Protein AF-A0A552PMJ2-F1 (afdb_monomer_lite)

Structure (mmCIF, N/CA/C/O backbone):
data_AF-A0A552PMJ2-F1
#
_entry.id   AF-A0A552PMJ2-F1
#
loop_
_atom_site.group_PDB
_atom_site.id
_atom_site.type_symbol
_atom_site.label_atom_id
_atom_site.label_alt_id
_atom_site.label_comp_id
_atom_site.label_asym_id
_atom_site.label_entity_id
_atom_site.label_seq_id
_atom_site.pdbx_PDB_ins_code
_atom_site.Cartn_x
_atom_site.Cartn_y
_atom_site.Cartn_z
_atom_site.occupancy
_atom_site.B_iso_or_equiv
_atom_site.auth_seq_id
_atom_site.auth_comp_id
_atom_site.auth_asym_id
_atom_site.auth_atom_id
_atom_site.pdbx_PDB_model_num
ATOM 1 N N . MET A 1 1 ? 6.665 -18.724 24.397 1.00 57.78 1 MET A N 1
ATOM 2 C CA . MET A 1 1 ? 5.194 -18.881 24.390 1.00 57.78 1 MET A CA 1
ATOM 3 C C . MET A 1 1 ? 4.625 -17.758 25.239 1.00 57.78 1 MET A C 1
ATOM 5 O O . MET A 1 1 ? 4.988 -17.687 26.403 1.00 57.78 1 MET A O 1
ATOM 9 N N . ILE A 1 2 ? 3.869 -16.820 24.662 1.00 70.88 2 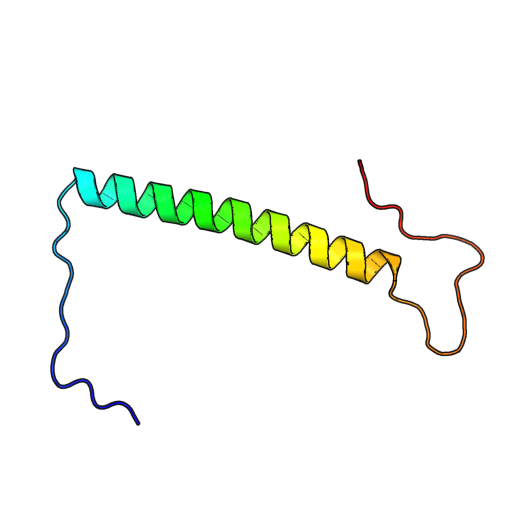ILE A N 1
ATOM 10 C CA . ILE A 1 2 ? 3.327 -15.683 25.423 1.00 70.88 2 ILE A CA 1
ATOM 11 C C . ILE A 1 2 ? 2.045 -16.154 26.116 1.00 70.88 2 ILE A C 1
ATOM 13 O O . ILE A 1 2 ? 1.044 -16.417 25.455 1.00 70.88 2 ILE A O 1
ATOM 17 N N . THR A 1 3 ? 2.087 -16.299 27.438 1.00 72.75 3 THR A N 1
ATOM 18 C CA . THR A 1 3 ? 0.921 -16.587 28.281 1.00 72.75 3 THR A CA 1
ATOM 19 C C . THR A 1 3 ? 0.209 -15.274 28.604 1.00 72.75 3 THR A C 1
ATOM 21 O O . THR A 1 3 ? 0.661 -14.498 29.441 1.00 72.75 3 THR A O 1
ATOM 24 N N . LEU A 1 4 ? -0.897 -14.999 27.910 1.00 81.06 4 LEU A N 1
ATOM 25 C CA . LEU A 1 4 ? -1.753 -13.844 28.193 1.00 81.06 4 LEU A CA 1
ATOM 26 C C . LEU A 1 4 ? -2.661 -14.170 29.386 1.00 81.06 4 LEU A C 1
ATOM 28 O O . LEU A 1 4 ? -3.606 -14.942 29.255 1.00 81.06 4 LEU A O 1
ATOM 32 N N . THR A 1 5 ? -2.375 -13.582 30.546 1.00 81.56 5 THR A N 1
ATOM 33 C CA . THR A 1 5 ? -3.172 -13.731 31.779 1.00 81.56 5 THR A CA 1
ATOM 34 C C . THR A 1 5 ? -4.476 -12.935 31.761 1.00 81.56 5 THR A C 1
ATOM 36 O O . THR A 1 5 ? -5.400 -13.277 32.491 1.00 81.56 5 THR A O 1
ATOM 39 N N . TYR A 1 6 ? -4.589 -11.916 30.905 1.00 79.12 6 TYR A N 1
ATOM 40 C CA . TYR A 1 6 ? -5.797 -11.106 30.759 1.00 79.12 6 TYR A CA 1
ATOM 41 C C . TYR A 1 6 ? -6.054 -10.767 29.291 1.00 79.12 6 TYR A C 1
ATOM 43 O O . TYR A 1 6 ? -5.136 -10.412 28.550 1.00 79.12 6 TYR A O 1
ATOM 51 N N . GLN A 1 7 ? -7.319 -10.855 28.880 1.00 77.62 7 GLN A N 1
ATOM 52 C CA . GLN A 1 7 ? -7.785 -10.408 27.569 1.00 77.62 7 GLN A CA 1
ATOM 53 C C . GLN A 1 7 ? -8.704 -9.204 27.756 1.00 77.62 7 GLN A C 1
ATOM 55 O O . GLN A 1 7 ? -9.758 -9.300 28.385 1.00 77.62 7 GLN A O 1
ATOM 60 N N . TYR A 1 8 ? -8.305 -8.062 27.202 1.00 80.75 8 TYR A N 1
ATOM 61 C CA . TYR A 1 8 ? -9.089 -6.835 27.257 1.00 80.75 8 TYR A CA 1
ATOM 62 C C . TYR A 1 8 ? -9.805 -6.616 25.928 1.00 80.75 8 TYR A C 1
ATOM 64 O O . TYR A 1 8 ? -9.184 -6.616 24.867 1.00 80.75 8 TYR A O 1
ATOM 72 N N . LYS A 1 9 ? -11.121 -6.389 25.988 1.00 84.50 9 LYS A N 1
ATOM 73 C CA . LYS A 1 9 ? -11.912 -5.964 24.831 1.00 84.50 9 LYS A CA 1
ATOM 74 C C . LYS A 1 9 ? -12.075 -4.450 24.860 1.00 84.50 9 LYS A C 1
ATOM 76 O O . LYS A 1 9 ? -12.635 -3.904 25.810 1.00 84.50 9 LYS A O 1
ATOM 81 N N . LEU A 1 10 ? -11.644 -3.783 23.793 1.00 87.12 10 LEU A N 1
ATOM 82 C CA . LEU A 1 10 ? -11.915 -2.363 23.589 1.00 87.12 10 LEU A CA 1
ATOM 83 C C . LEU A 1 10 ? -13.427 -2.149 23.422 1.00 87.12 10 LEU A C 1
ATOM 85 O O . LEU A 1 10 ? -14.042 -2.662 22.487 1.00 87.12 10 LEU A O 1
ATOM 89 N N . LYS A 1 11 ? -14.032 -1.393 24.342 1.00 92.62 11 LYS A N 1
ATOM 90 C CA . LYS A 1 11 ? -15.398 -0.876 24.200 1.00 92.62 11 LYS A CA 1
ATOM 91 C C . LYS A 1 11 ? -15.312 0.520 23.599 1.00 92.62 11 LYS A C 1
ATOM 93 O O . LYS A 1 11 ? -15.186 1.504 24.321 1.00 92.62 11 LYS A O 1
ATOM 98 N N . VAL A 1 12 ? -15.321 0.582 22.274 1.00 93.31 12 VAL A N 1
ATOM 99 C CA . VAL A 1 12 ? -15.265 1.849 21.541 1.00 93.31 12 VAL A CA 1
ATOM 100 C C . VAL A 1 12 ? -16.646 2.488 21.479 1.00 93.31 12 VAL A C 1
ATOM 102 O O . VAL A 1 12 ? -17.661 1.804 21.347 1.00 93.31 12 VAL A O 1
ATOM 105 N N . ASN A 1 13 ? -16.697 3.813 21.579 1.00 96.50 13 ASN A N 1
ATOM 106 C CA . ASN A 1 13 ? -17.906 4.554 21.246 1.00 96.50 13 ASN A CA 1
ATOM 107 C C . ASN A 1 13 ? -17.999 4.777 19.725 1.00 96.50 13 ASN A C 1
ATOM 109 O O . ASN A 1 13 ? -17.016 4.641 18.995 1.00 96.50 13 ASN A O 1
ATOM 113 N N . LYS A 1 14 ? -19.179 5.189 19.245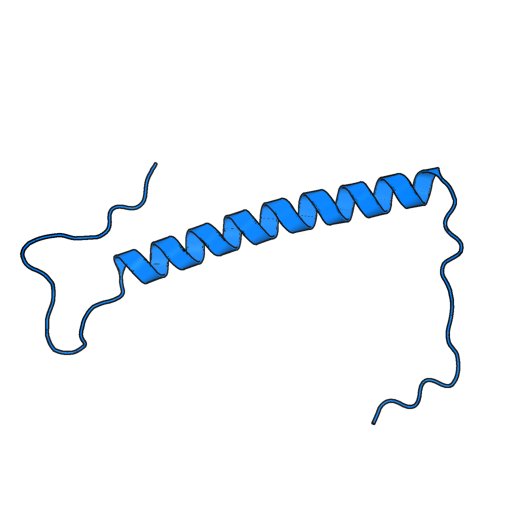 1.00 96.69 14 LYS A N 1
ATOM 114 C CA . LYS A 1 14 ? -19.433 5.387 17.805 1.00 96.69 14 LYS A CA 1
ATOM 115 C C . LYS A 1 14 ? -18.471 6.378 17.134 1.00 96.69 14 LYS A C 1
ATOM 117 O O . LYS A 1 14 ? -18.269 6.299 15.928 1.00 96.69 14 LYS A O 1
ATOM 122 N N . ARG A 1 15 ? -17.919 7.352 17.871 1.00 97.62 15 ARG A N 1
ATOM 123 C CA . ARG A 1 15 ? -16.956 8.319 17.316 1.00 97.62 15 ARG A CA 1
ATOM 124 C C . ARG A 1 15 ? -15.597 7.658 17.098 1.00 97.62 15 ARG A C 1
ATOM 126 O O . ARG A 1 15 ? -15.051 7.768 16.009 1.00 97.62 15 ARG A O 1
ATOM 133 N N . GLN A 1 16 ? -15.108 6.950 18.112 1.00 96.62 16 GLN A N 1
ATOM 134 C CA . GLN A 1 16 ? -13.842 6.220 18.069 1.00 96.62 16 GLN A CA 1
ATOM 135 C C . GLN A 1 16 ? -13.859 5.122 17.006 1.00 96.62 16 GLN A C 1
ATOM 137 O O . GLN A 1 16 ? -12.881 4.951 16.295 1.00 96.62 16 GLN A O 1
ATOM 142 N N . GLU A 1 17 ? -14.975 4.407 16.858 1.00 96.81 17 GLU A N 1
ATOM 143 C CA . GLU A 1 17 ? -15.127 3.389 15.815 1.00 96.81 17 GLU A CA 1
ATOM 144 C C . GLU A 1 17 ? -14.918 3.974 14.413 1.00 96.81 17 GLU A C 1
ATOM 146 O O . GLU A 1 17 ? -14.125 3.446 13.638 1.00 96.81 17 GLU A O 1
ATOM 151 N N . ARG A 1 18 ? -15.567 5.106 14.108 1.00 97.69 18 ARG A N 1
ATOM 152 C CA . ARG A 1 18 ? -15.399 5.784 12.813 1.00 97.69 18 ARG A CA 1
ATOM 153 C C . ARG A 1 18 ? -13.961 6.235 12.579 1.00 97.69 18 ARG A C 1
ATOM 155 O O . ARG A 1 18 ? -13.459 6.100 11.470 1.00 97.69 18 ARG A O 1
ATOM 162 N N . GLU A 1 19 ? -13.313 6.756 13.613 1.00 97.81 19 GLU A N 1
ATOM 163 C CA . GLU A 1 19 ? -11.920 7.197 13.545 1.00 97.81 19 GLU A CA 1
ATOM 164 C C . GLU A 1 19 ? -10.967 6.023 13.293 1.00 97.81 19 GLU A C 1
ATOM 166 O O . GLU A 1 19 ? -10.127 6.095 12.400 1.00 97.81 19 GLU A O 1
ATOM 171 N N . ILE A 1 20 ? -11.153 4.905 14.001 1.00 96.75 20 ILE A N 1
ATOM 172 C CA . ILE A 1 20 ? -10.370 3.680 13.798 1.00 96.75 20 ILE A CA 1
ATOM 173 C C . ILE A 1 20 ? -10.540 3.167 12.369 1.00 96.75 20 ILE A C 1
ATOM 175 O O . ILE A 1 20 ? -9.549 2.881 11.703 1.00 96.75 20 ILE A O 1
ATOM 179 N N . VAL A 1 21 ? -11.779 3.072 11.879 1.00 97.31 21 VAL A N 1
ATOM 180 C CA . VAL A 1 21 ? -12.050 2.614 10.509 1.00 97.31 21 VAL A CA 1
ATOM 181 C C . VAL A 1 21 ? -11.390 3.537 9.486 1.00 97.31 21 VAL A C 1
ATOM 183 O O . VAL A 1 21 ? -10.760 3.048 8.553 1.00 97.31 21 VAL A O 1
ATOM 186 N N . HIS A 1 22 ? -11.468 4.854 9.686 1.00 98.00 22 HIS A N 1
ATOM 187 C CA . HIS A 1 22 ? -10.817 5.820 8.806 1.00 98.00 22 HIS A CA 1
ATOM 188 C C . HIS A 1 22 ? -9.291 5.651 8.785 1.00 98.00 22 HIS A C 1
ATOM 190 O O . HIS A 1 22 ? -8.699 5.578 7.711 1.00 98.00 22 HIS A O 1
ATOM 196 N N . ILE A 1 23 ? -8.656 5.518 9.953 1.00 98.00 23 ILE A N 1
ATOM 197 C CA . ILE A 1 23 ? -7.206 5.300 10.059 1.00 98.00 23 ILE A CA 1
ATOM 198 C C . ILE A 1 23 ? -6.797 4.000 9.357 1.00 98.00 23 ILE A C 1
ATOM 200 O O . ILE A 1 23 ? -5.799 3.978 8.638 1.00 98.00 23 ILE A O 1
ATOM 204 N N . LEU A 1 24 ? -7.562 2.921 9.544 1.00 97.75 24 LEU A N 1
ATOM 205 C CA . LEU A 1 24 ? -7.288 1.637 8.899 1.00 97.75 24 LEU A CA 1
ATOM 206 C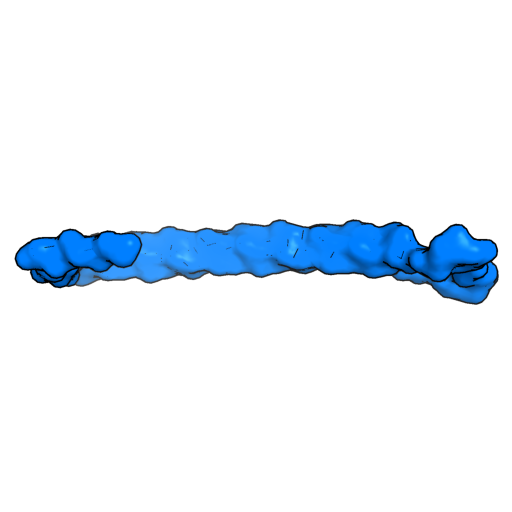 C . LEU A 1 24 ? -7.411 1.722 7.375 1.00 97.75 24 LEU A C 1
ATOM 208 O O . LEU A 1 24 ? -6.600 1.124 6.668 1.00 97.75 24 LEU A O 1
ATOM 212 N N . ASP A 1 25 ? -8.386 2.474 6.868 1.00 98.25 25 ASP A N 1
ATOM 213 C CA . ASP A 1 25 ? -8.580 2.658 5.430 1.00 98.25 25 ASP A CA 1
ATOM 214 C C . ASP A 1 25 ? -7.443 3.478 4.799 1.00 98.25 25 ASP A C 1
ATOM 216 O O . ASP A 1 25 ? -6.861 3.072 3.790 1.00 98.25 25 ASP A O 1
ATOM 220 N N . VAL A 1 26 ? -7.025 4.564 5.460 1.00 97.94 26 VAL A N 1
ATOM 221 C CA . VAL A 1 26 ? -5.844 5.347 5.056 1.00 97.94 26 VAL A CA 1
ATOM 222 C C . VAL A 1 26 ? -4.574 4.494 5.116 1.00 97.94 26 VAL A C 1
ATOM 224 O O . VAL A 1 26 ? -3.774 4.490 4.183 1.00 97.94 26 VAL A O 1
ATOM 227 N N . GLY A 1 27 ? -4.383 3.716 6.182 1.00 98.00 27 GLY A N 1
ATOM 228 C CA . GLY A 1 27 ? -3.233 2.819 6.299 1.00 98.00 27 GLY A CA 1
ATOM 229 C C . GLY A 1 27 ? -3.192 1.782 5.173 1.00 98.00 27 GLY A C 1
ATOM 230 O O . GLY A 1 27 ? -2.132 1.516 4.606 1.00 98.00 27 GLY A O 1
ATOM 231 N N . LYS A 1 28 ? -4.354 1.236 4.799 1.00 98.06 28 LYS A N 1
ATOM 232 C CA . LYS A 1 28 ? -4.489 0.292 3.686 1.00 98.06 28 LYS A CA 1
ATOM 233 C C . LYS A 1 28 ? -4.145 0.937 2.345 1.00 98.06 28 LYS A C 1
ATOM 235 O O . LYS A 1 28 ? -3.454 0.304 1.546 1.00 98.06 28 LYS A O 1
ATOM 240 N N . SER A 1 29 ? -4.609 2.158 2.080 1.00 97.31 29 SER A N 1
ATOM 241 C CA . SER A 1 29 ? -4.322 2.842 0.813 1.00 97.31 29 SER A CA 1
ATOM 242 C C . SER A 1 29 ? -2.827 3.134 0.662 1.00 97.31 29 SER A C 1
ATOM 244 O O . SER A 1 29 ? -2.242 2.774 -0.360 1.00 97.31 29 SER A O 1
ATOM 246 N N . VAL A 1 30 ? -2.184 3.652 1.714 1.00 97.75 30 VAL A N 1
ATOM 247 C CA . VAL A 1 30 ? -0.733 3.906 1.743 1.00 97.75 30 VAL A CA 1
ATOM 248 C C . VAL A 1 30 ? 0.059 2.609 1.582 1.00 97.75 30 VAL A C 1
ATOM 250 O O . VAL A 1 30 ? 1.006 2.557 0.797 1.00 97.75 30 VAL A O 1
ATOM 253 N N . TYR A 1 31 ? -0.336 1.538 2.278 1.00 97.44 31 TYR A N 1
ATOM 254 C CA . TYR A 1 31 ? 0.320 0.238 2.142 1.00 97.44 31 TYR A CA 1
ATOM 255 C C . TYR A 1 31 ? 0.226 -0.300 0.712 1.00 97.44 31 TYR A C 1
ATOM 257 O O . TYR A 1 31 ? 1.225 -0.761 0.161 1.00 97.44 31 TYR A O 1
ATOM 265 N N . ASN A 1 32 ? -0.958 -0.230 0.100 1.00 97.81 32 ASN A N 1
ATOM 266 C CA . ASN A 1 32 ? -1.169 -0.717 -1.260 1.00 97.81 32 ASN A CA 1
ATOM 267 C C . ASN A 1 32 ? -0.370 0.086 -2.289 1.00 97.81 32 ASN A C 1
ATOM 269 O O . ASN A 1 32 ? 0.212 -0.520 -3.184 1.00 97.81 32 ASN A O 1
ATOM 273 N N . TYR A 1 33 ? -0.293 1.408 -2.125 1.00 96.31 33 TYR A N 1
ATOM 274 C CA . TYR A 1 33 ? 0.537 2.277 -2.958 1.00 96.31 33 TYR A CA 1
ATOM 275 C C . TYR A 1 33 ? 2.029 1.922 -2.836 1.00 96.31 33 TYR A C 1
ATOM 277 O O . TYR A 1 33 ? 2.700 1.632 -3.824 1.00 96.31 33 TYR A O 1
ATOM 285 N N . ALA A 1 34 ? 2.550 1.817 -1.612 1.00 97.31 34 ALA A N 1
ATOM 286 C CA . ALA A 1 34 ? 3.950 1.442 -1.408 1.00 97.31 34 ALA A CA 1
ATOM 287 C C . ALA A 1 34 ? 4.254 0.017 -1.917 1.00 97.31 34 ALA A C 1
ATOM 289 O O . ALA A 1 34 ? 5.373 -0.289 -2.338 1.00 97.31 34 ALA A O 1
ATOM 290 N N . LEU A 1 35 ? 3.270 -0.888 -1.864 1.00 97.38 35 LEU A N 1
ATOM 291 C CA . LEU A 1 35 ? 3.392 -2.235 -2.412 1.00 97.38 35 LEU A CA 1
ATOM 292 C C . LEU A 1 35 ? 3.427 -2.226 -3.946 1.00 97.38 35 LEU A C 1
ATOM 294 O O . LEU A 1 35 ? 4.191 -3.012 -4.512 1.00 97.38 35 LEU A O 1
ATOM 298 N N . SER A 1 36 ? 2.631 -1.385 -4.617 1.00 96.00 36 SER A N 1
ATOM 299 C CA . SER A 1 36 ? 2.702 -1.250 -6.077 1.00 96.00 36 SER A CA 1
ATOM 300 C C . SER A 1 36 ? 4.056 -0.702 -6.511 1.00 96.00 36 SER A C 1
ATOM 302 O O . SER A 1 36 ? 4.704 -1.342 -7.333 1.00 96.00 36 SER A O 1
ATOM 304 N N . GLU A 1 37 ? 4.567 0.347 -5.858 1.00 95.75 37 GLU A N 1
ATOM 305 C CA . GLU A 1 37 ? 5.892 0.905 -6.175 1.00 95.75 37 GLU A CA 1
ATOM 306 C C . GLU A 1 37 ? 7.012 -0.143 -6.060 1.00 95.75 37 GLU A C 1
ATOM 308 O O . GLU A 1 37 ? 7.874 -0.253 -6.933 1.00 95.75 37 GLU A O 1
ATOM 313 N N . ARG A 1 38 ? 6.990 -0.986 -5.015 1.00 95.38 38 ARG A N 1
ATOM 314 C CA . ARG A 1 38 ? 7.975 -2.077 -4.874 1.00 95.38 38 ARG A CA 1
ATOM 315 C C . ARG A 1 38 ? 7.861 -3.120 -5.978 1.00 95.38 38 ARG A C 1
ATOM 317 O O . ARG A 1 38 ? 8.880 -3.661 -6.409 1.00 95.38 38 ARG A O 1
ATOM 324 N N . LYS A 1 39 ? 6.640 -3.441 -6.410 1.00 95.19 39 LYS A N 1
ATOM 325 C CA . LYS A 1 39 ? 6.413 -4.385 -7.511 1.00 95.19 39 LYS A CA 1
ATOM 326 C C . LYS A 1 39 ? 6.914 -3.811 -8.830 1.00 95.19 39 LYS A C 1
ATOM 328 O O . LYS A 1 39 ? 7.570 -4.537 -9.571 1.00 95.19 39 LYS A O 1
ATOM 333 N N . ASP A 1 40 ? 6.673 -2.531 -9.085 1.00 95.38 40 ASP A N 1
ATOM 334 C CA . ASP A 1 40 ? 7.165 -1.837 -10.277 1.00 95.38 40 ASP A CA 1
ATOM 335 C C . ASP A 1 40 ? 8.693 -1.776 -10.304 1.00 95.38 40 ASP A C 1
ATOM 337 O O . ASP A 1 40 ? 9.330 -2.113 -11.307 1.00 95.38 40 ASP A O 1
ATOM 341 N N . TRP A 1 41 ? 9.307 -1.459 -9.165 1.00 92.44 41 TRP A N 1
ATOM 342 C CA . TRP A 1 41 ? 10.758 -1.491 -9.007 1.00 92.44 41 TRP A CA 1
ATOM 343 C C . TRP A 1 41 ? 11.342 -2.888 -9.252 1.00 92.44 41 TRP A C 1
ATOM 345 O O . TRP A 1 41 ? 12.324 -3.039 -9.977 1.00 92.44 41 TRP A O 1
ATOM 355 N N . LEU A 1 42 ? 10.723 -3.934 -8.697 1.00 92.44 42 LEU A N 1
ATOM 356 C CA . LEU A 1 42 ? 11.167 -5.306 -8.929 1.00 92.44 42 LEU A CA 1
ATOM 357 C C . LEU A 1 42 ? 11.002 -5.701 -10.402 1.00 92.44 42 LEU A C 1
ATOM 359 O O . LEU A 1 42 ? 11.895 -6.317 -10.970 1.00 92.44 42 LEU A O 1
ATOM 363 N N . ASN A 1 43 ? 9.880 -5.352 -11.031 1.00 90.81 43 ASN A N 1
ATOM 364 C CA . ASN A 1 43 ? 9.600 -5.707 -12.421 1.00 90.81 43 ASN A CA 1
ATOM 365 C C . ASN A 1 43 ? 10.520 -4.998 -13.419 1.00 90.81 43 ASN A C 1
ATOM 367 O O . ASN A 1 43 ? 10.876 -5.615 -14.418 1.00 90.81 43 ASN A O 1
ATOM 371 N N . SER A 1 44 ? 10.930 -3.760 -13.135 1.00 87.88 44 SER A N 1
ATOM 372 C CA . SER A 1 44 ? 11.912 -3.030 -13.953 1.00 87.88 44 SER A CA 1
ATOM 373 C C . SER A 1 44 ? 13.328 -3.587 -13.843 1.00 87.88 44 SER A C 1
ATOM 375 O O . SER A 1 44 ? 14.095 -3.484 -14.793 1.00 87.88 44 SER A O 1
ATOM 377 N N . ARG A 1 45 ? 13.692 -4.190 -12.705 1.00 85.31 45 ARG A N 1
ATOM 378 C CA . ARG A 1 45 ? 15.079 -4.613 -12.437 1.00 85.31 45 ARG A CA 1
ATOM 379 C C . ARG A 1 45 ? 15.298 -6.116 -12.439 1.00 85.31 45 ARG A C 1
ATOM 381 O O . ARG A 1 45 ? 16.445 -6.560 -12.463 1.00 85.31 45 ARG A O 1
ATOM 388 N N . LYS A 1 46 ? 14.232 -6.916 -12.400 1.00 85.75 46 LYS A N 1
ATOM 389 C CA . LYS A 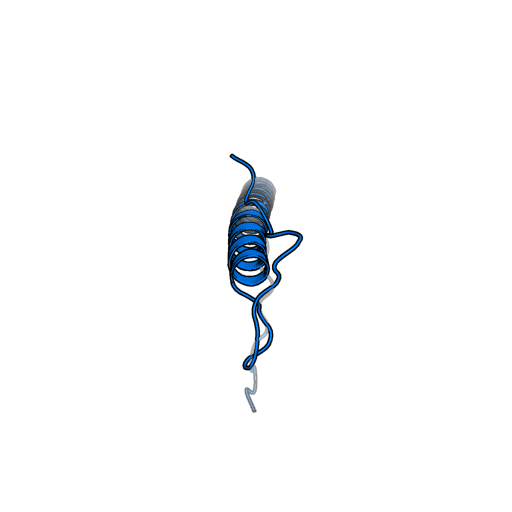1 46 ? 14.352 -8.367 -12.518 1.00 85.75 46 LYS A CA 1
ATOM 390 C C . LYS A 1 46 ? 14.874 -8.699 -13.918 1.00 85.75 46 LYS A C 1
ATOM 392 O O . LYS A 1 46 ? 14.249 -8.396 -14.929 1.00 85.75 46 LYS A O 1
ATOM 397 N N . CYS A 1 47 ? 16.023 -9.348 -13.967 1.00 81.44 47 CYS A N 1
ATOM 398 C CA . CYS A 1 47 ? 16.594 -9.918 -15.177 1.00 81.44 47 CYS A CA 1
ATOM 399 C C . CYS A 1 47 ? 17.177 -11.290 -14.839 1.00 81.44 47 CYS A C 1
ATOM 401 O O . CYS A 1 47 ? 17.290 -11.662 -13.666 1.00 81.44 47 CYS A O 1
ATOM 403 N N . LEU A 1 48 ? 17.491 -12.071 -15.869 1.00 81.62 48 LEU A N 1
ATOM 404 C CA . LEU A 1 48 ? 18.234 -13.306 -15.665 1.00 81.62 48 LEU A CA 1
ATOM 405 C C . LEU A 1 48 ? 19.669 -12.936 -15.281 1.00 81.62 48 LEU A C 1
ATOM 407 O O . LEU A 1 48 ? 20.228 -11.986 -15.821 1.00 81.62 48 LEU A O 1
ATOM 411 N N . ALA A 1 49 ? 20.264 -13.682 -14.350 1.00 82.56 49 ALA A N 1
ATOM 412 C CA . ALA A 1 49 ? 21.596 -13.367 -13.829 1.00 82.56 49 ALA A CA 1
ATOM 413 C C . ALA A 1 49 ? 22.686 -13.351 -14.918 1.00 82.56 49 ALA A C 1
ATOM 415 O O . ALA A 1 49 ? 23.720 -12.713 -14.750 1.00 82.56 49 ALA A O 1
ATOM 416 N N . ASP A 1 50 ? 22.449 -14.055 -16.024 1.00 88.50 50 ASP A N 1
ATOM 417 C CA . ASP A 1 50 ? 23.366 -14.231 -17.144 1.00 88.50 50 ASP A CA 1
ATOM 418 C C . ASP A 1 50 ? 23.014 -13.388 -18.383 1.00 88.50 50 ASP A C 1
ATOM 420 O O . ASP A 1 50 ? 23.827 -13.327 -19.305 1.00 88.50 50 ASP A O 1
ATOM 424 N N . ARG A 1 51 ? 21.828 -12.752 -18.452 1.00 81.81 51 ARG A N 1
ATOM 425 C CA . ARG A 1 51 ? 21.405 -11.988 -19.645 1.00 81.81 51 ARG A CA 1
ATOM 426 C C . ARG A 1 51 ? 20.248 -11.005 -19.424 1.00 81.81 51 ARG A C 1
ATOM 428 O O . ARG A 1 51 ? 19.308 -11.269 -18.673 1.00 81.81 51 ARG A O 1
ATOM 435 N N . CYS A 1 52 ? 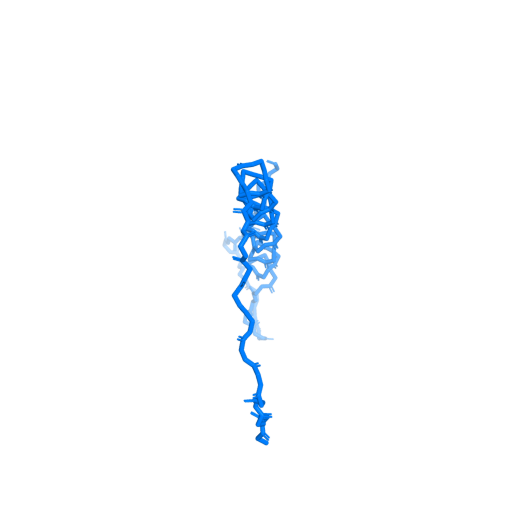20.261 -9.921 -20.203 1.00 82.25 52 CYS A N 1
ATOM 436 C CA . CYS A 1 52 ? 19.169 -8.946 -20.310 1.00 82.25 52 CYS A CA 1
ATOM 437 C C . CYS A 1 52 ? 18.312 -9.171 -21.572 1.00 82.25 52 CYS A C 1
ATOM 439 O O . CYS A 1 52 ? 18.750 -9.800 -22.536 1.00 82.25 52 CYS A O 1
ATOM 441 N N . SER A 1 53 ? 17.078 -8.656 -21.563 1.00 81.88 53 SER A N 1
ATOM 442 C CA . SER A 1 53 ? 16.178 -8.668 -22.726 1.00 81.88 53 SER A CA 1
ATOM 443 C C . SER A 1 53 ? 16.622 -7.630 -23.761 1.00 81.88 53 SER A C 1
ATOM 445 O O . SER A 1 53 ? 16.904 -6.496 -23.399 1.00 81.88 53 SER A O 1
ATOM 447 N N . LEU A 1 54 ? 16.649 -7.998 -25.046 1.00 84.62 54 LEU A N 1
ATOM 448 C CA . LEU A 1 54 ? 16.919 -7.071 -26.161 1.00 84.62 54 LEU A CA 1
ATOM 449 C C . LEU A 1 54 ? 15.639 -6.568 -26.852 1.00 84.62 54 LEU A C 1
ATOM 451 O O . LEU A 1 54 ? 15.710 -5.719 -27.734 1.00 84.62 54 LEU A O 1
ATOM 455 N N . VAL A 1 55 ? 14.478 -7.131 -26.500 1.00 87.50 55 VAL A N 1
ATOM 456 C CA . VAL A 1 55 ? 13.208 -6.920 -27.220 1.00 87.50 55 VAL A CA 1
ATOM 457 C C . VAL A 1 55 ? 12.289 -5.960 -26.473 1.00 87.50 55 VAL A C 1
ATOM 459 O O . VAL A 1 55 ? 11.608 -5.144 -27.086 1.00 87.50 55 VAL A O 1
ATOM 462 N N . SER A 1 56 ? 12.246 -6.067 -25.146 1.00 82.69 56 SER A N 1
ATOM 463 C CA . SER A 1 56 ? 11.321 -5.295 -24.317 1.00 82.69 56 SER A CA 1
ATOM 464 C C . SER A 1 56 ? 11.835 -5.128 -22.894 1.00 82.69 56 SER A C 1
ATOM 466 O O . SER A 1 56 ? 12.384 -6.080 -22.328 1.00 82.69 56 SER A O 1
ATOM 468 N N . GLU A 1 57 ? 11.540 -3.974 -22.299 1.00 85.81 57 GLU A N 1
ATOM 469 C CA . GLU A 1 57 ? 11.771 -3.659 -20.889 1.00 85.81 57 GLU A CA 1
ATOM 470 C C . GLU A 1 57 ? 10.476 -3.181 -20.221 1.00 85.81 57 GLU A C 1
ATOM 472 O O . GLU A 1 57 ? 9.551 -2.707 -20.883 1.00 85.81 57 GLU A O 1
ATOM 477 N N . TYR A 1 58 ? 10.396 -3.333 -18.898 1.00 89.94 58 TYR A N 1
ATOM 478 C CA . TYR A 1 58 ? 9.253 -2.860 -18.124 1.00 89.94 58 TYR A CA 1
ATOM 479 C C . TYR A 1 58 ? 9.379 -1.357 -17.857 1.00 89.94 58 TYR A C 1
ATOM 481 O O . TYR A 1 58 ? 10.329 -0.919 -17.209 1.00 89.94 58 TYR A O 1
ATOM 489 N N . ILE A 1 59 ? 8.399 -0.582 -18.321 1.00 90.06 59 ILE A N 1
ATOM 490 C CA . ILE A 1 59 ? 8.330 0.867 -18.118 1.00 90.06 59 ILE A CA 1
ATOM 491 C C . ILE A 1 59 ? 7.399 1.145 -16.939 1.00 90.06 59 ILE A C 1
ATOM 493 O O . ILE A 1 59 ? 6.239 0.734 -16.953 1.00 90.06 59 ILE A O 1
ATOM 497 N N . ILE A 1 60 ? 7.908 1.849 -15.928 1.00 90.56 60 ILE A N 1
ATOM 498 C CA . ILE A 1 60 ? 7.103 2.289 -14.786 1.00 90.56 60 ILE A CA 1
ATOM 499 C C . ILE A 1 60 ? 6.222 3.461 -15.256 1.00 90.56 60 ILE A C 1
ATOM 501 O O . ILE A 1 60 ? 6.771 4.433 -15.783 1.00 90.56 60 ILE A O 1
ATOM 505 N N . PRO A 1 61 ? 4.887 3.376 -15.126 1.00 84.88 61 PRO A N 1
ATOM 506 C CA . PRO A 1 61 ? 3.988 4.455 -15.530 1.00 84.88 61 PRO A CA 1
ATOM 507 C C . PRO A 1 61 ? 4.203 5.716 -14.676 1.00 84.88 61 PRO A C 1
ATOM 509 O O . PRO A 1 61 ? 4.583 5.613 -13.509 1.00 84.88 61 PRO A O 1
ATOM 512 N N . ALA A 1 62 ? 3.981 6.886 -15.286 1.00 76.88 62 ALA A N 1
ATOM 513 C CA . ALA A 1 62 ? 4.081 8.199 -14.641 1.00 76.88 62 ALA A CA 1
ATOM 514 C C . ALA A 1 62 ? 2.829 8.551 -13.827 1.00 76.88 62 ALA A C 1
ATOM 516 O O . ALA A 1 62 ? 1.723 8.123 -14.236 1.00 76.88 62 ALA A O 1
#

Foldseek 3Di:
DDDDPDDDDDPDDPVVVVVVVVVVVVVVVVVVVVVVVVVLVCQQPDDDPVDDDPPDGRDDDD

Secondary structure (DSSP, 8-state):
----S--PPP---HHHHHHHHHHHHHHHHHHHHHHHHHHHHHHHH--BTTB--SS--PPPP-

InterPro domains:
  IPR021027 Transposase, putative, helix-turn-helix domain [PF12323] (1-46)

Sequence (62 aa):
MITLTYQYKLKVNKRQEREIVHILDVGKSVYNYALSERKDWLNSRKCLADRCSLVSEYIIPA

Organism: NCBI:txid2486223

Radius of gyration: 21.73 Å; chains: 1; bounding box: 43×27×59 Å

pLDDT: mean 89.77, std 8.47, range [57.78, 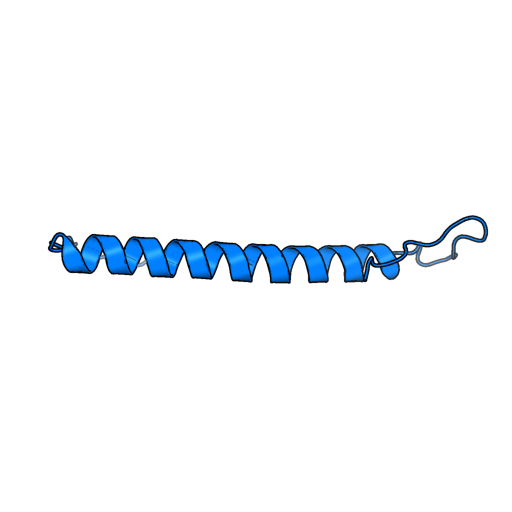98.25]